Protein AF-A0A496RI53-F1 (afdb_monomer)

Radius of gyration: 13.82 Å; Cα contacts (8 Å, |Δi|>4): 52; chains: 1; bounding box: 33×25×28 Å

pLDDT: mean 86.68, std 14.97, range [49.38, 97.75]

Foldseek 3Di:
DWDWDDDPNFIKIWAAPDPPRPDTDMDTPVVVVVCVVCVVVVVVVCVVPVPPDDDDDDDDD

Solvent-accessible surface area (backbone atoms only — not comparable to full-atom values): 3881 Å² total; per-residue (Å²): 87,80,48,79,50,73,56,96,92,36,60,26,44,35,41,30,92,47,94,84,48,89,77,51,53,68,47,40,58,74,58,52,51,54,46,63,78,42,42,66,61,53,49,50,54,50,58,75,66,32,83,76,87,56,85,83,83,77,83,84,132

Secondary structure (DSSP, 8-state):
-EEEEEETTEEEEEE-SSTT-SS-EEEEHHHHHHHHHTHHHHHHHHHHH-TTT---PPPP-

Sequence (61 aa):
MVERGEFKGKPVLIIRRSDDDKYPFSFGLSKARLIVENIDEIKKFVEENSVSGNSVSFPES

Nearest PDB structures (foldseek):
  4lid-assembly1_B  TM=5.465E-01  e=2.058E+00  Sulfolobus spindle-shaped virus 1
  2hc5-assembly1_A  TM=5.480E-01  e=4.241E+00  Bacillus subtilis
  8cht-assembly4_D  TM=2.959E-01  e=1.482E+00  Homo sapiens
  1n1y-assembly1_A  TM=2.778E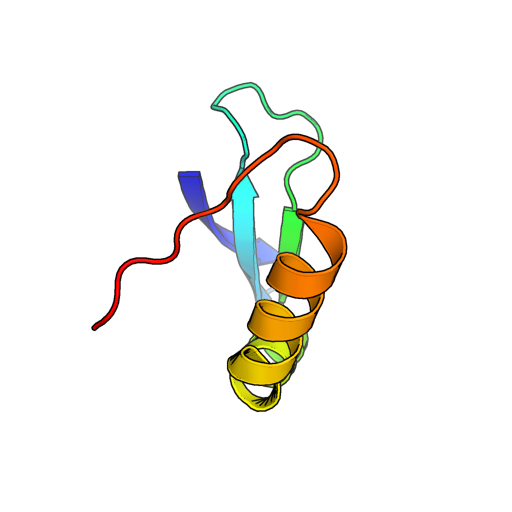-01  e=5.891E+00  Trypanosoma rangeli
  6mf6-assembly1_A  TM=2.750E-01  e=5.891E+00  Saccharomyces cerevisiae S288C

Structure (mmCIF, N/CA/C/O backbone):
data_AF-A0A496RI53-F1
#
_entry.id   AF-A0A496RI53-F1
#
loop_
_atom_site.group_PDB
_atom_site.id
_atom_site.type_symbol
_atom_site.label_atom_id
_atom_site.label_alt_id
_atom_site.label_comp_id
_atom_site.label_asym_id
_atom_site.label_entity_id
_atom_site.label_seq_id
_atom_site.pdbx_PDB_ins_code
_atom_site.Cartn_x
_atom_site.Cartn_y
_atom_site.Cartn_z
_atom_site.occupancy
_atom_site.B_iso_or_equiv
_atom_site.auth_seq_id
_atom_site.auth_comp_id
_atom_site.auth_asym_id
_atom_site.auth_atom_id
_atom_site.pdbx_PDB_model_num
ATOM 1 N N . MET A 1 1 ? -7.387 4.248 -11.186 1.00 89.56 1 MET A N 1
ATOM 2 C CA . MET A 1 1 ? -7.133 3.149 -12.153 1.00 89.56 1 MET A CA 1
ATOM 3 C C . MET A 1 1 ? -6.073 2.214 -11.599 1.00 89.56 1 MET A C 1
ATOM 5 O O . MET A 1 1 ? -5.210 2.678 -10.861 1.00 89.56 1 MET A O 1
ATOM 9 N N . VAL A 1 2 ? -6.155 0.918 -11.908 1.00 93.12 2 VAL A N 1
ATOM 10 C CA . VAL A 1 2 ? -5.210 -0.099 -11.417 1.00 93.12 2 VAL A CA 1
ATOM 11 C C . VAL A 1 2 ? -4.513 -0.749 -12.603 1.00 93.12 2 VAL A C 1
ATOM 13 O O . VAL A 1 2 ? -5.168 -1.266 -13.502 1.00 93.12 2 VAL A O 1
ATOM 16 N N . GLU A 1 3 ? -3.188 -0.748 -12.579 1.00 93.94 3 GLU A N 1
ATOM 17 C CA . GLU A 1 3 ? -2.333 -1.275 -13.636 1.00 93.94 3 GLU A CA 1
ATOM 18 C C . GLU A 1 3 ? -1.293 -2.241 -13.070 1.00 93.94 3 GLU A C 1
ATOM 20 O O . GLU A 1 3 ? -0.902 -2.176 -11.901 1.00 93.94 3 GLU A O 1
ATOM 25 N N . ARG A 1 4 ? -0.833 -3.157 -13.923 1.00 94.62 4 ARG A N 1
ATOM 26 C CA . ARG A 1 4 ? 0.261 -4.083 -13.624 1.00 94.62 4 ARG A CA 1
ATOM 27 C C . ARG A 1 4 ? 1.477 -3.658 -14.429 1.00 94.62 4 ARG A C 1
ATOM 29 O O . ARG A 1 4 ? 1.372 -3.454 -15.633 1.00 94.62 4 ARG A O 1
ATOM 36 N N . GLY A 1 5 ? 2.615 -3.547 -13.763 1.00 94.25 5 GLY A N 1
ATOM 37 C CA . GLY A 1 5 ? 3.893 -3.243 -14.389 1.00 94.25 5 GLY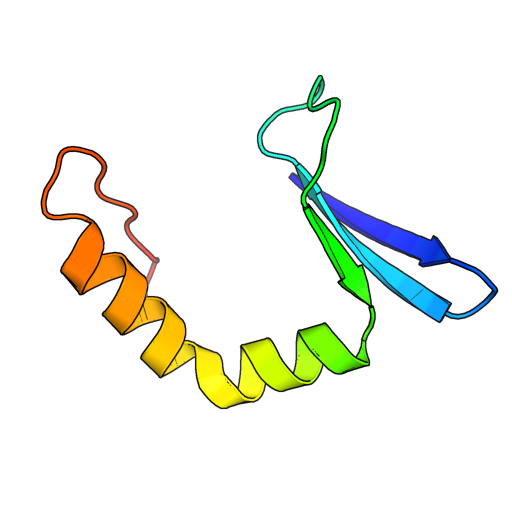 A CA 1
ATOM 38 C C . GLY A 1 5 ? 4.973 -4.229 -13.973 1.00 94.25 5 GLY A C 1
ATOM 39 O O . GLY A 1 5 ? 4.738 -5.180 -13.220 1.00 94.25 5 GLY A O 1
ATOM 40 N N . GLU A 1 6 ? 6.188 -3.951 -14.426 1.00 95.06 6 GLU A N 1
ATOM 41 C CA . GLU A 1 6 ? 7.378 -4.706 -14.066 1.00 95.06 6 GLU A CA 1
ATOM 42 C C . GLU A 1 6 ? 8.503 -3.752 -13.657 1.00 95.06 6 GLU A C 1
ATOM 44 O O . GLU A 1 6 ? 8.740 -2.730 -14.299 1.00 95.06 6 GLU A O 1
ATOM 49 N N . PHE A 1 7 ? 9.213 -4.091 -12.583 1.00 92.19 7 PHE A N 1
ATOM 50 C CA . PHE A 1 7 ? 10.424 -3.398 -12.170 1.00 92.19 7 PHE A CA 1
ATOM 51 C C . PHE A 1 7 ? 11.527 -4.413 -11.880 1.00 92.19 7 PHE A C 1
ATOM 53 O O . PHE A 1 7 ? 11.419 -5.210 -10.947 1.00 92.19 7 PHE A O 1
ATOM 60 N N . LYS A 1 8 ? 12.604 -4.378 -12.677 1.00 92.31 8 LYS A N 1
ATOM 61 C CA . LYS A 1 8 ? 13.744 -5.309 -12.577 1.00 92.31 8 LYS A CA 1
ATOM 62 C C . LYS A 1 8 ? 13.310 -6.788 -12.601 1.00 92.31 8 LYS A C 1
ATOM 64 O O . LYS A 1 8 ? 13.724 -7.562 -11.739 1.00 92.31 8 LYS A O 1
ATOM 69 N N . GLY A 1 9 ? 12.431 -7.162 -13.536 1.00 93.44 9 GLY A N 1
ATOM 70 C CA . GLY A 1 9 ? 11.919 -8.533 -13.661 1.00 93.44 9 GLY A CA 1
ATOM 71 C C . GLY A 1 9 ? 10.930 -8.952 -12.570 1.00 93.44 9 GLY A C 1
ATOM 72 O O . GLY A 1 9 ? 10.580 -10.126 -12.475 1.00 93.44 9 GLY A O 1
ATOM 73 N N . LYS A 1 10 ? 10.503 -8.029 -11.697 1.00 94.56 10 LYS A N 1
ATOM 74 C CA . LYS A 1 10 ? 9.548 -8.309 -10.619 1.00 94.56 10 LYS A CA 1
ATOM 75 C C . LYS A 1 10 ? 8.220 -7.599 -10.880 1.00 94.56 10 LYS A C 1
ATOM 77 O O . LYS A 1 10 ? 8.238 -6.419 -11.237 1.00 94.56 10 LYS A O 1
ATOM 82 N N . PRO A 1 11 ? 7.076 -8.263 -10.640 1.00 96.50 11 PRO A N 1
ATOM 83 C CA . PRO A 1 11 ? 5.772 -7.650 -10.836 1.00 96.50 11 PRO A CA 1
ATOM 84 C C . PRO A 1 11 ? 5.529 -6.541 -9.809 1.00 96.50 11 PRO A C 1
ATOM 86 O O . PRO A 1 11 ? 5.800 -6.705 -8.611 1.00 96.50 11 PRO A O 1
ATOM 89 N N . VAL A 1 12 ? 4.973 -5.431 -10.286 1.00 97.12 12 VAL A N 1
ATOM 90 C CA . VAL A 1 12 ? 4.518 -4.304 -9.469 1.00 97.12 12 VAL A CA 1
ATOM 91 C C . VAL A 1 12 ? 3.068 -3.968 -9.799 1.00 97.12 12 VAL A C 1
ATOM 93 O O . VAL A 1 12 ? 2.640 -4.065 -10.948 1.00 97.12 12 VAL A O 1
ATOM 96 N N . LEU A 1 13 ? 2.304 -3.581 -8.783 1.00 97.00 13 LEU A N 1
ATOM 97 C CA . LEU A 1 13 ? 0.970 -3.017 -8.943 1.00 97.00 13 LEU A CA 1
ATOM 98 C C . LEU A 1 13 ? 1.078 -1.496 -8.874 1.00 97.00 13 LEU A C 1
ATOM 100 O O . LEU A 1 13 ? 1.783 -0.978 -8.009 1.00 97.00 13 LEU A O 1
ATOM 104 N N . ILE A 1 14 ? 0.403 -0.797 -9.780 1.00 95.62 14 ILE A N 1
ATOM 105 C CA . ILE A 1 14 ? 0.387 0.662 -9.881 1.00 95.62 14 ILE A CA 1
ATOM 106 C C . ILE A 1 14 ? -1.067 1.113 -9.741 1.00 95.62 14 ILE A C 1
ATOM 108 O O . ILE A 1 14 ? -1.942 0.658 -10.474 1.00 95.62 14 ILE A O 1
ATOM 112 N N . ILE A 1 15 ? -1.332 1.995 -8.785 1.00 95.75 15 ILE A N 1
ATOM 113 C CA . ILE A 1 15 ? -2.646 2.554 -8.487 1.00 95.75 15 ILE A CA 1
ATOM 114 C C . ILE A 1 15 ? -2.567 4.062 -8.710 1.00 95.75 15 ILE A C 1
ATOM 116 O O . ILE A 1 15 ? -1.864 4.777 -7.994 1.00 95.75 15 ILE A O 1
ATOM 120 N N . ARG A 1 16 ? -3.301 4.533 -9.718 1.00 93.12 16 ARG A N 1
ATOM 121 C CA . ARG A 1 16 ? -3.429 5.950 -10.074 1.00 93.12 16 ARG A CA 1
ATOM 122 C C . ARG A 1 16 ? -4.715 6.533 -9.508 1.00 93.12 16 ARG A C 1
ATOM 124 O O . ARG A 1 16 ? -5.765 5.883 -9.597 1.00 93.12 16 ARG A O 1
ATOM 131 N N . ARG A 1 17 ? -4.657 7.762 -8.992 1.00 91.12 17 ARG A N 1
ATOM 132 C CA . ARG A 1 17 ? -5.848 8.520 -8.560 1.00 91.12 17 ARG A CA 1
ATOM 133 C C . ARG A 1 17 ? -6.631 9.087 -9.748 1.00 91.12 17 ARG A C 1
ATOM 135 O O . ARG A 1 17 ? -7.853 9.132 -9.696 1.00 91.12 17 ARG A O 1
ATOM 142 N N . SER A 1 18 ? -5.928 9.447 -10.817 1.00 90.12 18 SER A N 1
ATOM 143 C CA . SER A 1 18 ? -6.455 9.958 -12.089 1.00 90.12 18 SER A CA 1
ATOM 144 C C . SER A 1 18 ? -5.506 9.591 -13.238 1.00 90.12 18 SER A C 1
ATOM 146 O O . SER A 1 18 ? -4.398 9.117 -12.986 1.00 90.12 18 SER A O 1
ATOM 148 N N . ASP A 1 19 ? -5.915 9.801 -14.490 1.00 84.50 19 ASP A N 1
ATOM 149 C CA . ASP A 1 19 ? -5.076 9.523 -15.667 1.00 84.50 19 ASP A CA 1
ATOM 150 C C . ASP A 1 19 ? -3.748 10.307 -15.657 1.00 84.50 19 ASP A C 1
ATOM 152 O O . ASP A 1 19 ? -2.689 9.748 -15.938 1.00 84.50 19 ASP A O 1
ATOM 156 N N . ASP A 1 20 ? -3.782 11.574 -15.233 1.00 86.81 20 ASP A N 1
ATOM 157 C CA . ASP A 1 20 ? -2.615 12.470 -15.162 1.00 86.81 20 ASP A CA 1
ATOM 158 C C . ASP A 1 20 ? -1.819 12.379 -13.845 1.00 86.81 20 ASP A C 1
ATOM 160 O O . ASP A 1 20 ? -1.054 13.287 -13.497 1.00 86.81 20 ASP A O 1
ATOM 164 N N . ASP A 1 21 ? -2.003 11.312 -13.065 1.00 86.38 21 ASP A N 1
ATOM 165 C CA . ASP A 1 21 ? -1.322 11.153 -11.780 1.00 86.38 21 ASP A CA 1
ATOM 166 C C . ASP A 1 21 ? 0.199 11.004 -11.967 1.00 86.38 21 ASP A C 1
ATOM 168 O O . ASP A 1 21 ? 0.712 9.949 -12.355 1.00 86.38 21 ASP A O 1
ATOM 172 N N . LYS A 1 22 ? 0.928 12.089 -11.674 1.00 86.94 22 LYS A N 1
ATOM 173 C CA . LYS A 1 22 ? 2.394 12.164 -11.779 1.00 86.94 22 LYS A CA 1
ATOM 174 C C . LYS A 1 22 ? 3.117 11.287 -10.758 1.00 86.94 22 LYS A C 1
ATOM 176 O O . LYS A 1 22 ? 4.277 10.943 -10.983 1.00 86.94 22 LYS A O 1
ATOM 181 N N . TYR A 1 23 ? 2.466 10.940 -9.6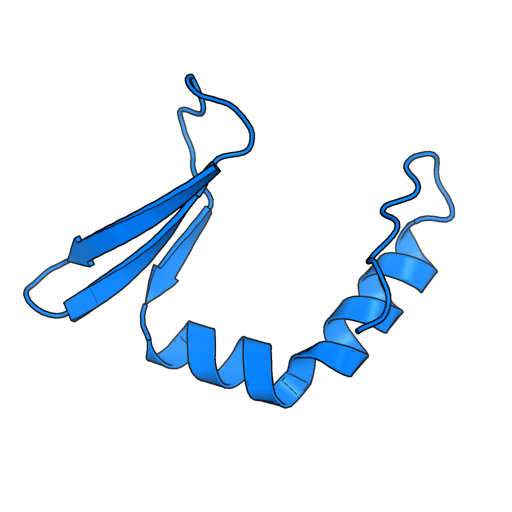47 1.00 91.38 23 TYR A N 1
ATOM 182 C CA . TYR A 1 23 ? 3.070 10.191 -8.544 1.00 91.38 23 TYR A CA 1
ATOM 183 C C . TYR A 1 23 ? 2.157 9.043 -8.114 1.00 91.38 23 TYR A C 1
ATOM 185 O O . TYR A 1 23 ? 1.615 9.053 -7.004 1.00 91.38 23 TYR A O 1
ATOM 193 N N . PRO A 1 24 ? 1.994 8.030 -8.980 1.00 92.88 24 PRO A N 1
ATOM 194 C CA . PRO A 1 24 ? 1.096 6.935 -8.693 1.00 92.88 24 PRO A CA 1
ATOM 195 C C . PRO A 1 24 ? 1.630 6.088 -7.542 1.00 92.88 24 PRO A C 1
ATOM 197 O O . PRO A 1 24 ? 2.837 5.862 -7.396 1.00 92.88 24 PRO A O 1
ATOM 200 N N . PHE A 1 25 ? 0.717 5.565 -6.733 1.00 94.94 25 PHE A N 1
ATOM 201 C CA . PHE A 1 25 ? 1.087 4.643 -5.673 1.00 94.94 25 PHE A CA 1
ATOM 202 C C . PHE A 1 25 ? 1.438 3.293 -6.291 1.00 94.94 25 PHE A C 1
ATOM 204 O O . PHE A 1 25 ? 0.625 2.705 -6.997 1.00 94.94 25 PHE A O 1
ATOM 211 N N . SER A 1 26 ? 2.643 2.783 -6.045 1.00 95.19 26 SER A N 1
ATOM 212 C CA . SER A 1 26 ? 3.055 1.492 -6.594 1.00 95.19 26 SER A CA 1
ATOM 213 C C . SER A 1 26 ? 3.806 0.637 -5.589 1.00 95.19 26 SER A C 1
ATOM 215 O O . SER A 1 26 ? 4.516 1.134 -4.713 1.00 95.19 26 SER A O 1
ATOM 217 N N . PHE A 1 27 ? 3.627 -0.676 -5.694 1.00 96.69 27 PHE A N 1
ATOM 218 C CA . PHE A 1 27 ? 4.243 -1.632 -4.784 1.00 96.69 27 PHE A CA 1
ATOM 219 C C . PHE A 1 27 ? 4.413 -3.010 -5.426 1.00 96.69 27 PHE A C 1
ATOM 221 O O . PHE A 1 27 ? 3.619 -3.448 -6.254 1.00 96.69 27 PHE A O 1
ATOM 228 N N . GLY A 1 28 ? 5.484 -3.703 -5.036 1.00 96.44 28 GLY A N 1
ATOM 229 C CA . GLY A 1 28 ? 5.772 -5.062 -5.495 1.00 96.44 28 GLY A CA 1
ATOM 230 C C . GLY A 1 28 ? 5.013 -6.140 -4.721 1.00 96.44 28 GLY A C 1
ATOM 231 O O . GLY A 1 28 ? 4.401 -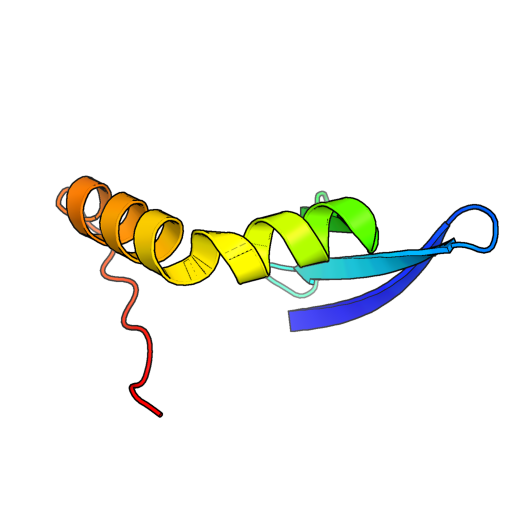5.883 -3.681 1.00 96.44 28 GLY A O 1
ATOM 232 N N . LEU A 1 29 ? 5.136 -7.382 -5.193 1.00 95.19 29 LEU A N 1
ATOM 233 C CA . LEU A 1 29 ? 4.417 -8.546 -4.661 1.00 95.19 29 LEU A CA 1
ATOM 234 C C . LEU A 1 29 ? 4.561 -8.753 -3.143 1.00 95.19 29 LEU A C 1
ATOM 236 O O . LEU A 1 29 ? 3.579 -9.071 -2.482 1.00 95.19 29 LEU A O 1
ATOM 240 N N . SER A 1 30 ? 5.751 -8.556 -2.568 1.00 95.31 30 SER A N 1
ATOM 241 C CA . SER A 1 30 ? 5.958 -8.730 -1.120 1.00 95.31 30 SER A CA 1
ATOM 242 C C . SER A 1 30 ? 5.103 -7.771 -0.290 1.00 95.31 30 SER A C 1
ATOM 244 O O . SER A 1 30 ? 4.507 -8.177 0.700 1.00 95.31 30 SER A O 1
ATOM 246 N N . LYS A 1 31 ? 4.997 -6.508 -0.721 1.00 96.00 31 LYS A N 1
ATOM 247 C CA . LYS A 1 31 ? 4.133 -5.518 -0.065 1.00 96.00 31 LYS A CA 1
ATOM 248 C C . LYS A 1 31 ? 2.657 -5.829 -0.315 1.00 96.00 31 LYS A C 1
ATOM 250 O O . LYS A 1 31 ? 1.858 -5.677 0.596 1.00 96.00 31 LYS A O 1
ATOM 255 N N . ALA A 1 32 ? 2.311 -6.311 -1.511 1.00 96.06 32 ALA A N 1
ATOM 256 C CA . ALA A 1 32 ? 0.944 -6.722 -1.827 1.00 96.06 32 ALA A CA 1
ATOM 257 C C . ALA A 1 32 ? 0.446 -7.837 -0.893 1.00 96.06 32 ALA A C 1
ATOM 259 O O . ALA A 1 32 ? -0.664 -7.744 -0.384 1.00 96.06 32 ALA A O 1
ATOM 260 N N . ARG A 1 33 ? 1.280 -8.851 -0.620 1.00 97.00 33 ARG A N 1
ATOM 261 C CA . ARG A 1 33 ? 0.951 -9.926 0.334 1.00 97.00 33 ARG A CA 1
ATOM 262 C C . ARG A 1 33 ? 0.681 -9.381 1.733 1.00 97.00 33 ARG A C 1
ATOM 264 O O . ARG A 1 33 ? -0.368 -9.670 2.286 1.00 97.00 33 ARG A O 1
ATOM 271 N N . LEU A 1 34 ? 1.568 -8.520 2.236 1.00 97.56 34 LEU A N 1
ATOM 272 C CA . LEU A 1 34 ? 1.410 -7.909 3.557 1.00 97.56 34 LEU A CA 1
ATOM 273 C C . LEU A 1 34 ? 0.116 -7.083 3.669 1.00 97.56 34 LEU A C 1
ATOM 275 O O . LEU A 1 34 ? -0.555 -7.133 4.695 1.00 97.56 34 LEU A O 1
ATOM 279 N N . ILE A 1 35 ? -0.249 -6.346 2.613 1.00 95.75 35 ILE A N 1
ATOM 280 C CA . ILE A 1 35 ? -1.508 -5.587 2.557 1.00 95.75 35 ILE A CA 1
ATOM 281 C C . ILE A 1 35 ? -2.711 -6.529 2.630 1.00 95.75 35 ILE A C 1
ATOM 283 O O . ILE A 1 35 ? -3.634 -6.259 3.385 1.00 95.75 35 ILE A O 1
ATOM 287 N N . VAL A 1 36 ? -2.705 -7.629 1.870 1.00 96.06 36 VAL A N 1
ATOM 288 C CA . VAL A 1 36 ? -3.804 -8.610 1.877 1.00 96.06 36 VAL A CA 1
ATOM 289 C C . VAL A 1 36 ? -3.937 -9.284 3.243 1.00 96.06 36 VAL A C 1
ATOM 291 O O . VAL A 1 36 ? -5.047 -9.406 3.746 1.00 96.06 36 VAL A O 1
ATOM 294 N N . GLU A 1 37 ? -2.822 -9.668 3.866 1.00 97.75 37 GLU A N 1
ATOM 295 C CA . GLU A 1 37 ? -2.798 -10.28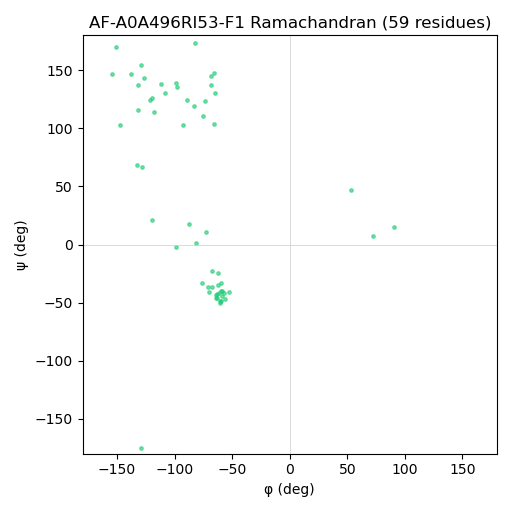4 5.202 1.00 97.75 37 GLU A CA 1
ATOM 296 C C . GLU A 1 37 ? -3.351 -9.365 6.303 1.00 97.75 37 GLU A C 1
ATOM 298 O O . GLU A 1 37 ? -3.828 -9.857 7.319 1.00 97.75 37 GLU A O 1
ATOM 303 N N . ASN A 1 38 ? -3.308 -8.043 6.104 1.00 97.62 38 ASN A N 1
ATOM 304 C CA . ASN A 1 38 ? -3.735 -7.040 7.085 1.00 97.62 38 ASN A CA 1
ATOM 305 C C . ASN A 1 38 ? -4.875 -6.152 6.558 1.00 97.62 38 ASN A C 1
ATOM 307 O O . ASN A 1 38 ? -5.060 -5.031 7.035 1.00 97.62 38 ASN A O 1
ATOM 311 N N . ILE A 1 39 ? -5.624 -6.612 5.549 1.00 95.62 39 ILE A N 1
ATOM 312 C CA . ILE A 1 39 ? -6.580 -5.763 4.826 1.00 95.62 39 ILE A CA 1
ATOM 313 C C . ILE A 1 39 ? -7.695 -5.235 5.733 1.00 95.62 39 ILE A C 1
ATOM 315 O O . ILE A 1 39 ? -8.117 -4.092 5.572 1.00 95.62 39 ILE A O 1
ATOM 319 N N . ASP A 1 40 ? -8.132 -6.028 6.710 1.00 94.88 40 ASP A N 1
ATOM 320 C CA . ASP A 1 40 ? -9.204 -5.648 7.632 1.00 94.88 40 ASP A CA 1
ATOM 321 C C . ASP A 1 40 ? -8.762 -4.546 8.599 1.00 94.88 40 ASP A C 1
ATOM 323 O O . ASP A 1 40 ? -9.492 -3.581 8.812 1.00 94.88 40 ASP A O 1
ATOM 327 N N . GLU A 1 41 ? -7.536 -4.624 9.118 1.00 96.56 41 GLU A N 1
ATOM 328 C CA . GLU A 1 41 ? -6.969 -3.573 9.971 1.00 96.56 41 GLU A CA 1
ATOM 329 C C . GLU A 1 41 ? -6.726 -2.282 9.180 1.00 96.56 41 GLU A C 1
ATOM 331 O O . GLU A 1 41 ? -6.977 -1.187 9.680 1.00 96.56 41 GLU A O 1
ATOM 336 N N . ILE A 1 42 ? -6.312 -2.391 7.912 1.00 95.31 42 ILE A N 1
ATOM 337 C CA . I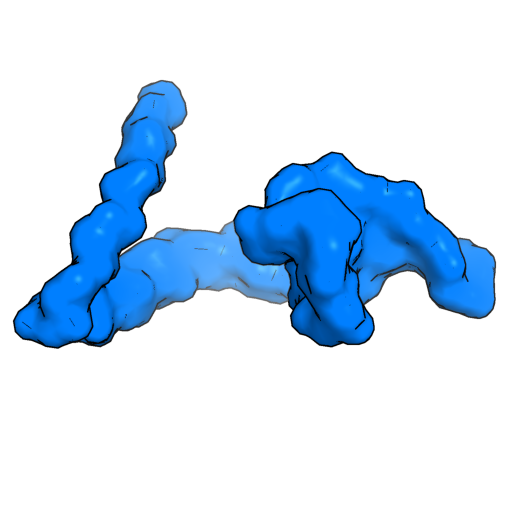LE A 1 42 ? -6.186 -1.234 7.015 1.00 95.31 42 ILE A CA 1
ATOM 338 C C . ILE A 1 42 ? -7.552 -0.578 6.780 1.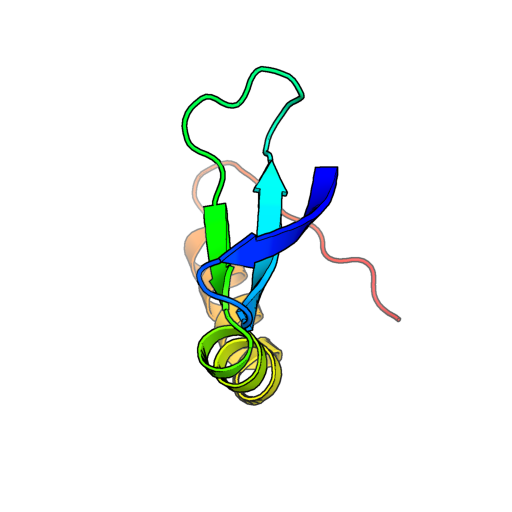00 95.31 42 ILE A C 1
ATOM 340 O O . ILE A 1 42 ? -7.640 0.649 6.810 1.00 95.31 42 ILE A O 1
ATOM 344 N N . LYS A 1 43 ? -8.616 -1.364 6.563 1.00 93.56 43 LYS A N 1
ATOM 345 C CA . LYS A 1 43 ? -9.982 -0.836 6.416 1.00 93.56 43 LYS A CA 1
ATOM 346 C C . LYS A 1 43 ? -10.427 -0.094 7.676 1.00 93.56 43 LYS A C 1
ATOM 348 O O . LYS A 1 43 ? -10.790 1.072 7.560 1.00 93.56 43 LYS A O 1
ATOM 353 N N . LYS A 1 44 ? -10.289 -0.709 8.858 1.00 93.88 44 LYS A N 1
ATOM 354 C CA . LYS A 1 44 ? -10.612 -0.064 10.144 1.00 93.88 44 LYS A CA 1
ATOM 355 C C . LYS A 1 44 ? -9.846 1.238 10.337 1.00 93.88 44 LYS A C 1
ATOM 357 O O . LYS A 1 44 ? -10.441 2.260 10.656 1.00 93.88 44 LYS A O 1
ATOM 362 N N . PHE A 1 45 ? -8.540 1.228 10.071 1.00 94.69 45 PHE A N 1
ATOM 363 C CA . PHE A 1 45 ? -7.706 2.424 10.159 1.00 94.69 45 PHE A CA 1
ATOM 364 C C . PHE A 1 45 ? -8.222 3.552 9.254 1.00 94.69 45 PHE A C 1
ATOM 366 O O . PHE A 1 45 ? -8.255 4.712 9.667 1.00 94.69 45 PHE A O 1
ATOM 373 N N . VAL A 1 46 ? -8.644 3.231 8.026 1.00 92.50 46 VAL A N 1
ATOM 374 C CA . VAL A 1 46 ? -9.258 4.210 7.119 1.00 92.50 46 VAL A CA 1
ATOM 375 C C . VAL A 1 46 ? -10.576 4.727 7.694 1.00 92.50 46 VAL A C 1
ATOM 377 O O . VAL A 1 46 ? -10.774 5.938 7.705 1.00 92.50 46 VAL A O 1
ATOM 380 N N . GLU A 1 47 ? -11.454 3.860 8.194 1.00 91.56 47 GLU A N 1
ATOM 381 C CA . GLU A 1 47 ? -12.751 4.247 8.769 1.00 91.56 47 GLU A CA 1
ATOM 382 C C . GLU A 1 47 ? -12.591 5.179 9.978 1.00 91.56 47 GLU A C 1
ATOM 384 O O . GLU A 1 47 ? -13.185 6.259 10.007 1.00 91.56 47 GLU A O 1
ATOM 389 N N . GLU A 1 48 ? -11.721 4.821 10.924 1.00 92.81 48 GLU A N 1
ATOM 390 C CA . GLU A 1 48 ? -11.423 5.605 12.131 1.00 92.81 48 GLU A CA 1
ATOM 391 C C . GLU A 1 48 ? -10.887 7.005 11.809 1.00 92.81 48 GLU A C 1
ATOM 393 O O . GLU A 1 48 ? -11.163 7.969 12.523 1.00 92.81 48 GLU A O 1
ATOM 398 N N . ASN A 1 49 ? -10.143 7.136 10.710 1.00 89.06 49 ASN A N 1
ATOM 399 C CA . ASN A 1 49 ? -9.534 8.396 10.288 1.00 89.06 49 ASN A CA 1
ATOM 400 C C . ASN A 1 49 ? -10.342 9.131 9.203 1.00 89.06 49 ASN A C 1
ATOM 402 O O . ASN A 1 49 ? -9.987 10.246 8.824 1.00 89.06 49 ASN A O 1
ATOM 406 N N . SER A 1 50 ? -11.454 8.562 8.730 1.00 76.12 50 SER A N 1
ATOM 407 C CA . SER A 1 50 ? -12.351 9.205 7.756 1.00 76.12 50 SER A CA 1
ATOM 408 C C . SER A 1 50 ? -13.333 10.194 8.402 1.00 76.12 50 SER A C 1
ATOM 410 O O . SER A 1 50 ? -14.104 10.847 7.697 1.00 76.12 50 SER A O 1
ATOM 412 N N . VAL A 1 51 ? -13.271 10.390 9.727 1.00 61.78 51 VAL A N 1
ATOM 413 C CA . VAL A 1 51 ? -14.152 11.300 10.496 1.00 61.78 51 VAL A CA 1
ATOM 414 C C . VAL A 1 51 ? -13.833 12.797 10.271 1.00 61.78 51 VAL A C 1
ATOM 416 O O . VAL A 1 51 ? -14.421 13.673 10.896 1.00 61.78 51 VAL A O 1
ATOM 419 N N . SER A 1 52 ? -12.992 13.123 9.286 1.00 57.06 52 SER A N 1
ATOM 420 C CA . SER A 1 52 ? -12.772 14.491 8.797 1.00 57.06 52 SER A CA 1
ATOM 421 C C . SER A 1 52 ? -12.921 14.565 7.270 1.00 57.06 52 SER A C 1
ATOM 423 O O . SER A 1 52 ? -11.963 14.822 6.548 1.00 57.06 52 SER A O 1
ATOM 425 N N . GLY A 1 53 ? -14.140 14.347 6.764 1.00 51.84 53 GLY A N 1
ATOM 426 C CA . GLY A 1 53 ? -14.588 14.946 5.498 1.00 51.84 53 GLY A CA 1
ATOM 427 C C . GLY A 1 53 ? -14.364 14.191 4.182 1.00 51.84 53 GLY A C 1
ATOM 428 O O . GLY A 1 53 ? -14.534 14.812 3.138 1.00 51.84 53 GLY A O 1
ATOM 429 N N . ASN A 1 54 ? -14.041 12.895 4.172 1.00 54.09 54 ASN A N 1
ATOM 430 C CA . ASN A 1 54 ? -14.126 12.097 2.938 1.00 54.09 54 ASN A CA 1
ATOM 431 C C . ASN A 1 54 ? -14.496 10.642 3.259 1.00 54.09 54 ASN A C 1
ATOM 433 O O . ASN A 1 54 ? -13.659 9.864 3.708 1.00 54.09 54 ASN A O 1
ATOM 437 N N . SER A 1 55 ? -15.757 10.271 3.039 1.00 50.16 55 SER A N 1
ATOM 438 C CA . SER A 1 55 ? -16.238 8.900 3.199 1.00 50.16 55 SER A CA 1
ATOM 439 C C . SER A 1 55 ? -15.762 8.033 2.030 1.00 50.16 55 SER A C 1
ATOM 441 O O . SER A 1 55 ? -16.213 8.191 0.897 1.00 50.16 55 SER A O 1
ATOM 443 N N . VAL A 1 56 ? -14.851 7.095 2.297 1.00 60.19 56 VAL A N 1
ATOM 444 C CA . VAL A 1 56 ? -14.527 6.016 1.354 1.00 60.19 56 VAL A CA 1
ATOM 445 C C . VAL A 1 56 ? -15.412 4.822 1.698 1.00 60.19 56 VAL A C 1
ATOM 447 O O . VAL A 1 56 ? -15.170 4.130 2.681 1.00 60.19 56 VAL A O 1
ATOM 450 N N . SER A 1 57 ? -16.462 4.593 0.911 1.00 56.75 57 SER A N 1
ATOM 451 C CA . SER A 1 57 ? -17.305 3.402 1.025 1.00 56.75 57 SER A CA 1
ATOM 452 C C . SER A 1 57 ? -16.673 2.237 0.261 1.00 56.75 57 SER A C 1
ATOM 454 O O . SER A 1 57 ? -16.470 2.300 -0.952 1.00 56.75 57 SER A O 1
ATOM 456 N N . PHE A 1 58 ? -16.359 1.154 0.972 1.00 62.69 58 PHE A N 1
ATOM 457 C CA . PHE A 1 58 ? -15.955 -0.107 0.355 1.00 62.69 58 PHE A CA 1
ATOM 458 C C . PHE A 1 58 ? -17.214 -0.949 0.095 1.00 62.69 58 PHE A C 1
ATOM 460 O O . PHE A 1 58 ? -17.967 -1.181 1.039 1.00 62.69 58 PHE A O 1
ATOM 467 N N . PRO A 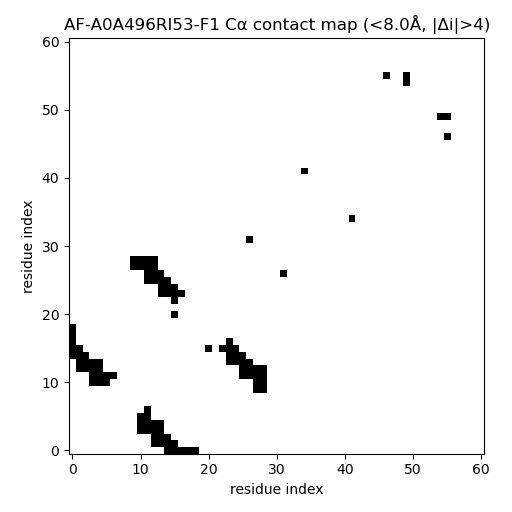1 59 ? -17.487 -1.396 -1.146 1.00 49.38 59 PRO A N 1
ATOM 468 C CA . PRO A 1 59 ? -18.602 -2.302 -1.400 1.00 49.38 59 PRO A CA 1
ATOM 469 C C . PRO A 1 59 ? -18.352 -3.644 -0.699 1.00 49.38 59 PRO A C 1
ATOM 471 O O . PRO A 1 59 ? -17.265 -4.217 -0.820 1.00 49.38 59 PRO A O 1
ATOM 474 N N . GLU A 1 60 ? -19.350 -4.125 0.045 1.00 54.03 60 GLU A N 1
ATOM 475 C CA . GLU A 1 60 ? -19.342 -5.486 0.587 1.00 54.03 60 GLU A CA 1
ATOM 476 C C . GLU A 1 60 ? -19.408 -6.513 -0.554 1.00 54.03 60 GLU A C 1
ATOM 478 O O . GLU A 1 60 ? -19.950 -6.239 -1.628 1.00 54.03 60 GLU A O 1
ATOM 483 N N . SER A 1 61 ? -18.760 -7.658 -0.327 1.00 57.19 61 SER A N 1
ATOM 484 C CA . SER A 1 61 ? -18.596 -8.754 -1.294 1.00 57.19 61 SER A CA 1
ATOM 485 C C . SER A 1 61 ? -19.810 -9.669 -1.358 1.00 57.19 61 SER A C 1
ATOM 487 O O . SER A 1 61 ? -2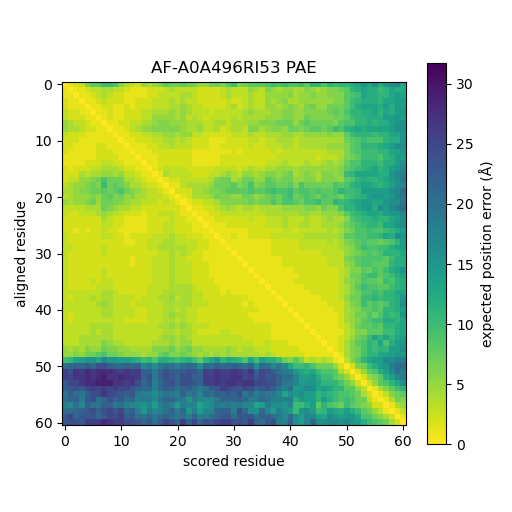0.433 -9.880 -0.296 1.00 57.19 61 SER A O 1
#

Mean predicted aligned error: 6.97 Å